Protein AF-A0AA37LBL7-F1 (afdb_monomer_lite)

Organism: NCBI:txid700344

Foldseek 3Di:
DEAEQAEDEAAEFAPEFDFQQADDPPDPDFGDRAPDPDAAEDYEYENYEYEYQDLHNYAYSAHVNHAHEHYEYYNHFYAYPVRDTRQAYADDSHPDYYHHDHPYHFDSTHHNVNHD

Radius of gyration: 14.03 Å; chains: 1; bounding box: 31×31×33 Å

Secondary structure (DSSP, 8-state):
-EEEEEEEEEESS-SEEEES-B--TT-SS---TT------B--EEEEEEEEESSSEEEEEE--SSS-EES-EEES-EEE-TTSPBP-EEEEESEES-BSS---BPPP-S-BSSS--

pLDDT: mean 91.81, std 9.09, range [67.62, 98.44]

InterPro domains:
  IPR000743 Glycoside hydrolase, family 28 [PF00295] (35-86)
  IPR011050 Pectin lyase fold/virulence factor [SSF51126] (2-108)
  IPR012334 Pectin lyase fold [G3DSA:2.160.20.10] (1-108)

Sequence (116 aa):
MSFKNL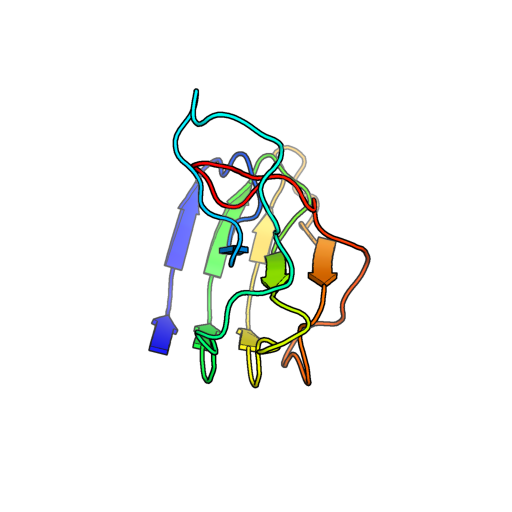TVADMRGAAFSISQCTRFRGAPGVGNCTNSQFQIRDITVDGMVGTTKSARVASLQCSAIAPCTNIGLFNVNLRLPNDTAAASYLCDNAASPRGFECTGTPCVGGSATGEC

Structure (mmCIF, N/CA/C/O backbone):
data_AF-A0AA37LBL7-F1
#
_entry.id   AF-A0AA37LBL7-F1
#
loop_
_atom_site.group_PDB
_atom_site.id
_atom_site.type_symbol
_atom_site.label_atom_id
_atom_site.label_alt_id
_atom_site.label_comp_id
_atom_site.label_asym_id
_atom_site.label_entity_id
_atom_site.label_seq_id
_atom_site.pdbx_PDB_ins_code
_atom_site.Cartn_x
_atom_site.Cartn_y
_atom_site.Cartn_z
_atom_site.occupancy
_atom_site.B_iso_or_equiv
_atom_site.auth_seq_id
_atom_site.auth_comp_id
_atom_site.auth_asym_id
_atom_site.auth_atom_id
_atom_site.pdbx_PDB_model_num
ATOM 1 N N . MET A 1 1 ? 7.424 -11.411 -0.053 1.00 92.88 1 MET A N 1
ATOM 2 C CA . MET A 1 1 ? 7.531 -10.853 1.320 1.00 92.88 1 MET A CA 1
ATOM 3 C C . MET A 1 1 ? 6.221 -11.083 2.066 1.00 92.88 1 MET A C 1
ATOM 5 O O . MET A 1 1 ? 5.181 -11.114 1.423 1.00 92.88 1 MET A O 1
ATOM 9 N N . SER A 1 2 ? 6.244 -11.254 3.390 1.00 96.75 2 SER A N 1
ATOM 10 C CA . SER A 1 2 ? 5.025 -11.470 4.186 1.00 96.75 2 SER A CA 1
ATOM 11 C C . SER A 1 2 ? 5.036 -10.601 5.437 1.00 96.75 2 SER A C 1
ATOM 13 O O . SER A 1 2 ? 6.014 -10.617 6.178 1.00 96.75 2 SER A O 1
ATOM 15 N N . PHE A 1 3 ? 3.928 -9.912 5.689 1.00 97.62 3 PHE A N 1
ATOM 16 C CA . PHE A 1 3 ? 3.665 -9.145 6.903 1.00 97.62 3 PHE A CA 1
ATOM 17 C C . PHE A 1 3 ? 2.433 -9.728 7.588 1.00 97.62 3 PHE A C 1
ATOM 19 O O . PHE A 1 3 ? 1.444 -10.017 6.913 1.00 97.62 3 PHE A O 1
ATOM 26 N N . LYS A 1 4 ? 2.502 -9.944 8.903 1.00 98.12 4 LYS A N 1
ATOM 27 C CA . LYS A 1 4 ? 1.431 -10.593 9.664 1.00 98.12 4 LYS A CA 1
ATOM 28 C C . LYS A 1 4 ? 1.159 -9.861 10.969 1.00 98.12 4 LYS A C 1
ATOM 30 O O . LYS A 1 4 ? 2.112 -9.403 11.594 1.00 98.12 4 LYS A O 1
ATOM 35 N N . ASN A 1 5 ? -0.108 -9.822 11.383 1.00 97.88 5 ASN A N 1
ATOM 36 C CA . ASN A 1 5 ? -0.551 -9.301 12.683 1.00 97.88 5 ASN A CA 1
ATOM 37 C C . ASN A 1 5 ? -0.038 -7.875 12.957 1.00 97.88 5 ASN A C 1
ATOM 39 O O . ASN A 1 5 ? 0.575 -7.607 13.991 1.00 97.88 5 ASN A O 1
ATOM 43 N N . LEU A 1 6 ? -0.238 -6.974 11.992 1.00 97.69 6 LEU A N 1
ATOM 44 C CA . LEU A 1 6 ? 0.173 -5.577 12.116 1.00 97.69 6 LEU A CA 1
ATOM 45 C C . LEU A 1 6 ? -0.900 -4.779 12.859 1.00 97.69 6 LEU A C 1
ATOM 47 O O . LEU A 1 6 ? -2.051 -4.760 12.431 1.00 97.69 6 LEU A O 1
ATOM 51 N N . THR A 1 7 ? -0.503 -4.050 13.899 1.00 98.06 7 THR A N 1
ATOM 52 C CA . THR A 1 7 ? -1.356 -3.046 14.549 1.00 98.06 7 THR A CA 1
ATOM 53 C C . THR A 1 7 ? -0.883 -1.656 14.150 1.00 98.06 7 THR A C 1
ATOM 55 O O . THR A 1 7 ? 0.279 -1.313 14.368 1.00 98.06 7 THR A O 1
ATOM 58 N N . VAL A 1 8 ? -1.771 -0.850 13.572 1.00 97.25 8 VAL A N 1
ATOM 59 C CA . VAL A 1 8 ? -1.473 0.523 13.137 1.00 97.25 8 VAL A CA 1
ATOM 60 C C . VAL A 1 8 ? -2.364 1.534 13.854 1.00 97.25 8 VAL A C 1
ATOM 62 O O . VAL A 1 8 ? -3.477 1.217 14.267 1.00 97.25 8 VAL A O 1
ATOM 65 N N . ALA A 1 9 ? -1.890 2.768 13.999 1.00 97.62 9 ALA A N 1
ATOM 66 C CA . ALA A 1 9 ? -2.662 3.847 14.605 1.00 97.62 9 ALA A CA 1
ATOM 67 C C . ALA A 1 9 ? -2.519 5.135 13.794 1.00 97.62 9 ALA A C 1
ATOM 69 O O . ALA A 1 9 ? -1.412 5.508 13.408 1.00 97.62 9 ALA A O 1
ATOM 70 N N . ASP A 1 10 ? -3.639 5.817 13.559 1.00 95.81 10 ASP A N 1
ATOM 71 C CA . ASP A 1 10 ? -3.703 7.157 12.970 1.00 95.81 10 ASP A CA 1
ATOM 72 C C . ASP A 1 10 ? -2.978 7.319 11.620 1.00 95.81 10 ASP A C 1
ATOM 74 O O . ASP A 1 10 ? -2.414 8.378 11.322 1.00 95.81 10 ASP A O 1
ATOM 78 N N . MET A 1 11 ? -3.019 6.289 10.769 1.00 95.00 11 MET A N 1
ATOM 79 C CA . MET A 1 11 ? -2.401 6.331 9.437 1.00 95.00 11 MET A CA 1
ATOM 80 C C . MET A 1 11 ? -2.952 7.490 8.597 1.00 95.00 11 MET A C 1
ATOM 82 O O . MET A 1 11 ? -4.161 7.672 8.473 1.00 95.00 11 MET A O 1
ATOM 86 N N . ARG A 1 12 ? -2.061 8.305 8.021 1.00 92.56 12 ARG A N 1
ATOM 87 C CA . ARG A 1 12 ? -2.447 9.507 7.260 1.00 92.56 12 ARG A CA 1
ATOM 88 C C . ARG A 1 12 ? -2.761 9.222 5.785 1.00 92.56 12 ARG A C 1
ATOM 90 O O . ARG A 1 12 ? -3.637 9.878 5.231 1.00 92.56 12 ARG A O 1
ATOM 97 N N . GLY A 1 13 ? -2.032 8.300 5.157 1.00 91.69 13 GLY A N 1
ATOM 98 C CA . GLY A 1 13 ? -2.214 7.876 3.760 1.00 91.69 13 GLY A CA 1
ATOM 99 C C . GLY A 1 13 ? -2.819 6.477 3.667 1.00 91.69 13 GLY A C 1
ATOM 100 O O . GLY A 1 13 ? -3.421 6.009 4.633 1.00 91.69 13 GLY A O 1
ATOM 101 N N . ALA A 1 14 ? -2.649 5.801 2.527 1.00 95.06 14 ALA A N 1
ATOM 102 C CA . ALA A 1 14 ? -2.900 4.364 2.470 1.00 95.06 14 ALA A CA 1
ATOM 103 C C . ALA A 1 14 ? -2.055 3.625 3.520 1.00 95.06 14 ALA A C 1
ATOM 105 O O . ALA A 1 14 ? -0.868 3.909 3.684 1.00 95.06 14 ALA A O 1
ATOM 106 N N . ALA A 1 15 ? -2.661 2.676 4.234 1.00 95.75 15 ALA A N 1
ATOM 107 C CA . ALA A 1 15 ? -1.948 1.889 5.240 1.00 95.75 15 ALA A CA 1
ATOM 108 C C . ALA A 1 15 ? -0.919 0.932 4.615 1.00 95.75 15 ALA A C 1
ATOM 110 O O . ALA A 1 15 ? 0.081 0.591 5.244 1.00 95.75 15 ALA A O 1
ATOM 111 N N . PHE A 1 16 ? -1.146 0.530 3.364 1.00 95.75 16 PHE A N 1
ATOM 112 C CA . PHE A 1 16 ? -0.186 -0.197 2.548 1.00 95.75 16 PHE A CA 1
ATOM 113 C C . PHE A 1 16 ? -0.012 0.500 1.197 1.00 95.75 16 PHE A C 1
ATOM 115 O O . PHE A 1 16 ? -0.950 0.564 0.401 1.00 95.75 16 PHE A O 1
ATOM 122 N N . SER A 1 17 ? 1.185 1.014 0.920 1.00 94.75 17 SER A N 1
ATOM 123 C CA . SER A 1 17 ? 1.494 1.645 -0.361 1.00 94.75 17 SER A CA 1
ATOM 124 C C . SER A 1 17 ? 2.636 0.943 -1.086 1.00 94.75 17 SER A C 1
ATOM 126 O O . SER A 1 17 ? 3.613 0.488 -0.487 1.00 94.75 17 SER A O 1
ATOM 128 N N . ILE A 1 18 ? 2.504 0.865 -2.406 1.00 93.88 18 ILE A N 1
ATOM 129 C CA . ILE A 1 18 ? 3.578 0.503 -3.323 1.00 93.88 18 ILE A CA 1
ATOM 130 C C . ILE A 1 18 ? 3.719 1.659 -4.302 1.00 93.88 18 ILE A C 1
ATOM 132 O O . ILE A 1 18 ? 2.741 2.061 -4.923 1.00 93.88 18 ILE A O 1
ATOM 136 N N . SER A 1 19 ? 4.940 2.159 -4.473 1.00 91.44 19 SER A N 1
ATOM 137 C CA . SER A 1 19 ? 5.256 3.091 -5.549 1.00 91.44 19 SER A CA 1
ATOM 138 C C . SER A 1 19 ? 6.522 2.661 -6.264 1.00 91.44 19 SER A C 1
ATOM 140 O O . SER A 1 19 ? 7.556 2.405 -5.645 1.00 91.44 19 SER A O 1
ATOM 142 N N . GLN A 1 20 ? 6.438 2.620 -7.589 1.00 90.44 20 GLN A N 1
ATOM 143 C CA . GLN A 1 20 ? 7.594 2.531 -8.479 1.00 90.44 20 GLN A CA 1
ATOM 144 C C . GLN A 1 20 ? 7.984 3.912 -9.041 1.00 90.44 20 GLN A C 1
ATOM 146 O O . GLN A 1 20 ? 8.760 3.993 -9.990 1.00 90.44 20 GLN A O 1
ATOM 151 N N . CYS A 1 21 ? 7.485 4.991 -8.426 1.00 87.06 21 CYS A N 1
ATOM 152 C CA . CYS A 1 21 ? 7.793 6.386 -8.735 1.00 87.06 21 CYS A CA 1
ATOM 153 C C . CYS A 1 21 ? 8.355 7.153 -7.525 1.00 87.06 21 CYS A C 1
ATOM 155 O O . CYS A 1 21 ? 8.067 8.333 -7.311 1.00 87.06 21 CYS A O 1
ATOM 157 N N . THR A 1 22 ? 9.176 6.494 -6.707 1.00 82.62 22 THR A N 1
ATOM 158 C CA . THR A 1 22 ? 9.813 7.153 -5.562 1.00 82.62 22 THR A CA 1
ATOM 159 C C . THR A 1 22 ? 10.832 8.181 -6.033 1.00 82.62 22 THR A C 1
ATOM 161 O O . THR A 1 22 ? 11.748 7.867 -6.796 1.00 82.62 22 THR A O 1
ATOM 164 N N . ARG A 1 23 ? 10.701 9.422 -5.558 1.00 78.12 23 ARG A N 1
ATOM 165 C CA . ARG A 1 23 ? 11.595 10.510 -5.960 1.00 78.12 23 ARG A CA 1
ATOM 166 C C . ARG A 1 23 ? 11.859 11.495 -4.835 1.00 78.12 23 ARG A C 1
ATOM 168 O O . ARG A 1 23 ? 10.981 11.799 -4.032 1.00 78.12 23 ARG A O 1
ATOM 175 N N . PHE A 1 24 ? 13.080 12.026 -4.806 1.00 73.25 24 PHE A N 1
ATOM 176 C CA . PHE A 1 24 ? 13.465 13.040 -3.833 1.00 73.25 24 PHE A CA 1
ATOM 177 C C . PHE A 1 24 ? 12.852 14.405 -4.172 1.00 73.25 24 PHE A C 1
ATOM 179 O O . PHE A 1 24 ? 12.790 14.812 -5.338 1.00 73.25 24 PHE A O 1
ATOM 186 N N . ARG A 1 25 ? 12.428 15.138 -3.138 1.00 71.06 25 ARG A N 1
ATOM 187 C CA . ARG A 1 25 ? 11.875 16.488 -3.283 1.00 71.06 25 ARG A CA 1
ATOM 188 C C . ARG A 1 25 ? 12.930 17.426 -3.879 1.00 71.06 25 ARG A C 1
ATOM 190 O O . ARG A 1 25 ? 14.005 17.578 -3.314 1.00 71.06 25 ARG A O 1
ATOM 197 N N . GLY A 1 26 ? 12.597 18.089 -4.988 1.00 68.50 26 GLY A N 1
ATOM 198 C CA . GLY A 1 26 ? 13.487 19.046 -5.662 1.00 68.50 26 GLY A CA 1
ATOM 199 C C . GLY A 1 26 ? 14.312 18.467 -6.814 1.00 68.50 26 GLY A C 1
ATOM 200 O O . GLY A 1 26 ? 15.054 19.206 -7.451 1.00 68.50 26 GLY A O 1
ATOM 201 N N . ALA A 1 27 ? 14.166 17.178 -7.132 1.00 71.50 27 ALA A N 1
ATOM 202 C CA . ALA A 1 27 ? 14.720 16.649 -8.372 1.00 71.50 27 ALA A CA 1
ATOM 203 C C . ALA A 1 27 ? 14.064 17.340 -9.603 1.00 71.50 27 ALA A C 1
ATOM 205 O O . ALA A 1 27 ? 12.852 17.579 -9.590 1.00 71.50 27 ALA A O 1
ATOM 206 N N . PRO A 1 28 ? 14.817 17.642 -10.681 1.00 68.38 28 PRO A N 1
ATOM 207 C CA . PRO A 1 28 ? 14.319 18.380 -11.854 1.00 68.38 28 PRO A CA 1
ATOM 208 C C . PRO A 1 28 ? 13.485 17.515 -12.817 1.00 68.38 28 PRO A C 1
ATOM 210 O O . PRO A 1 28 ? 13.874 16.391 -13.129 1.00 68.38 28 PRO A O 1
ATOM 213 N N . GLY A 1 29 ? 12.337 18.024 -13.285 1.00 71.50 29 GLY A N 1
ATOM 214 C CA . GLY A 1 29 ? 11.385 17.324 -14.174 1.00 71.50 29 GLY A CA 1
ATOM 215 C C . GLY A 1 29 ? 10.197 16.694 -13.433 1.00 71.50 29 GLY A C 1
ATOM 216 O O . GLY A 1 29 ? 10.103 16.829 -12.216 1.00 71.50 29 GLY A O 1
ATOM 217 N N . VAL A 1 30 ? 9.297 15.996 -14.140 1.00 67.94 30 VAL A N 1
ATOM 218 C CA . VAL A 1 30 ? 8.108 15.328 -13.547 1.00 67.94 30 VAL A CA 1
ATOM 219 C C . VAL A 1 30 ? 8.413 13.880 -13.117 1.00 67.94 30 VAL A C 1
ATOM 221 O O . VAL A 1 30 ? 7.865 13.397 -12.131 1.00 67.94 30 VAL A O 1
ATOM 224 N N . GLY A 1 31 ? 9.406 13.241 -13.752 1.00 67.62 31 GLY A N 1
ATOM 225 C CA . GLY A 1 31 ? 9.740 11.824 -13.561 1.00 67.62 31 GLY A CA 1
ATOM 226 C C . GLY A 1 31 ? 8.798 10.916 -14.358 1.00 67.62 31 GLY A C 1
ATOM 227 O O . GLY A 1 31 ? 7.626 11.235 -14.530 1.00 67.62 31 GLY A O 1
ATOM 228 N N . ASN A 1 32 ? 9.308 9.801 -14.886 1.00 76.56 32 ASN A N 1
ATOM 229 C CA . ASN A 1 32 ? 8.470 8.806 -15.554 1.00 76.56 32 ASN A CA 1
ATOM 230 C C . ASN A 1 32 ? 8.070 7.732 -14.533 1.00 76.56 32 ASN A C 1
ATOM 232 O O . ASN A 1 32 ? 8.885 6.896 -14.166 1.00 76.56 32 ASN A O 1
ATOM 236 N N . CYS A 1 33 ? 6.822 7.764 -14.068 1.00 80.19 33 CYS A N 1
ATOM 237 C CA . CYS A 1 33 ? 6.315 6.828 -13.061 1.00 80.19 33 CYS A CA 1
ATOM 238 C C . CYS A 1 33 ? 5.961 5.435 -13.612 1.00 80.19 33 CYS A C 1
ATOM 240 O O . CYS A 1 33 ? 5.535 4.570 -12.851 1.00 80.19 33 CYS A O 1
ATOM 242 N N . THR A 1 34 ? 6.115 5.210 -14.921 1.00 83.44 34 THR A N 1
ATOM 243 C CA . THR A 1 34 ? 5.577 4.027 -15.620 1.00 83.44 34 THR A CA 1
ATOM 244 C C . THR A 1 34 ? 6.641 3.135 -16.258 1.00 83.44 34 THR A C 1
ATOM 246 O O . THR A 1 34 ? 6.296 2.113 -16.843 1.00 83.44 34 THR A O 1
ATOM 249 N N . ASN A 1 35 ? 7.925 3.500 -16.161 1.00 88.50 35 ASN A N 1
ATOM 250 C CA . ASN A 1 35 ? 9.014 2.829 -16.877 1.00 88.50 35 ASN A CA 1
ATOM 251 C C . ASN A 1 35 ? 9.953 1.999 -15.989 1.00 88.50 35 ASN A C 1
ATOM 253 O O . ASN A 1 35 ? 10.967 1.502 -16.483 1.00 88.50 35 ASN A O 1
ATOM 257 N N . SER A 1 36 ? 9.659 1.856 -14.695 1.00 89.50 36 SER A N 1
ATOM 258 C CA . SER A 1 36 ? 10.487 1.033 -13.812 1.00 89.50 36 SER A CA 1
ATOM 259 C C . SER A 1 36 ? 10.494 -0.419 -14.294 1.00 89.50 36 SER A C 1
ATOM 261 O O . SER A 1 36 ? 9.440 -0.995 -14.562 1.00 89.50 36 SER A O 1
ATOM 263 N N . GLN A 1 37 ? 11.681 -1.014 -14.391 1.00 94.38 37 GLN A N 1
ATOM 264 C CA . GLN A 1 37 ? 11.870 -2.429 -14.737 1.00 94.38 37 GLN A CA 1
ATOM 265 C C . GLN A 1 37 ? 11.933 -3.331 -13.494 1.00 94.38 37 GLN A C 1
ATOM 267 O O . GLN A 1 37 ? 12.012 -4.552 -13.608 1.00 94.38 37 GLN A O 1
ATOM 272 N N . PHE A 1 38 ? 11.912 -2.745 -12.293 1.00 93.38 38 PHE A N 1
ATOM 273 C CA . PHE A 1 38 ? 11.987 -3.491 -11.042 1.00 93.38 38 PHE A CA 1
ATOM 274 C C . PHE A 1 38 ? 10.623 -4.090 -10.697 1.00 93.38 38 PHE A C 1
ATOM 276 O O . PHE A 1 38 ? 9.765 -3.385 -10.178 1.00 93.38 38 PHE A O 1
ATOM 283 N N . GLN A 1 39 ? 10.404 -5.376 -10.966 1.00 95.12 39 GLN A N 1
ATOM 284 C CA . GLN A 1 39 ? 9.120 -6.016 -10.679 1.00 95.12 39 GLN A CA 1
ATOM 285 C C . GLN A 1 39 ? 8.909 -6.239 -9.175 1.00 95.12 39 GLN A C 1
ATOM 287 O O . GLN A 1 39 ? 9.718 -6.884 -8.507 1.00 95.12 39 GLN A O 1
ATOM 292 N N . ILE A 1 40 ? 7.765 -5.783 -8.664 1.00 96.31 40 ILE A N 1
ATOM 293 C CA . ILE A 1 40 ? 7.329 -6.050 -7.291 1.00 96.31 40 ILE A CA 1
ATOM 294 C C . ILE A 1 40 ? 6.327 -7.203 -7.310 1.00 96.31 40 ILE A C 1
ATOM 296 O O . ILE A 1 40 ? 5.301 -7.133 -7.983 1.00 96.31 40 ILE A O 1
ATOM 300 N N . ARG A 1 41 ? 6.613 -8.283 -6.580 1.00 97.31 41 ARG A N 1
ATOM 301 C CA . ARG A 1 41 ? 5.751 -9.468 -6.577 1.00 97.31 41 ARG A CA 1
ATOM 302 C C . ARG A 1 41 ? 5.736 -10.232 -5.266 1.00 97.31 41 ARG A C 1
ATOM 304 O O . ARG A 1 41 ? 6.618 -10.058 -4.424 1.00 97.31 41 ARG A O 1
ATOM 311 N N . ASP A 1 42 ? 4.733 -11.094 -5.128 1.00 97.50 42 ASP A N 1
ATOM 312 C CA . ASP A 1 42 ? 4.614 -12.076 -4.045 1.00 97.50 42 ASP A CA 1
ATOM 313 C C . ASP A 1 42 ? 4.652 -11.421 -2.653 1.00 97.50 42 ASP A C 1
ATOM 315 O O . ASP A 1 42 ? 5.365 -11.864 -1.744 1.00 97.50 42 ASP A O 1
ATOM 319 N N . ILE A 1 43 ? 3.915 -10.319 -2.485 1.00 98.12 43 ILE A N 1
ATOM 320 C CA . ILE A 1 43 ? 3.754 -9.632 -1.198 1.00 98.12 43 ILE A CA 1
ATOM 321 C C . ILE A 1 43 ? 2.418 -10.033 -0.591 1.00 98.12 43 ILE A C 1
ATOM 323 O O . ILE A 1 43 ? 1.397 -10.021 -1.269 1.00 98.12 43 ILE A O 1
ATOM 327 N N . THR A 1 44 ? 2.412 -10.397 0.688 1.00 98.44 44 THR A N 1
ATOM 328 C CA . THR A 1 44 ? 1.178 -10.665 1.432 1.00 98.44 44 THR A CA 1
ATOM 329 C C . THR A 1 44 ? 1.161 -9.887 2.740 1.00 98.44 44 THR A C 1
ATOM 331 O O . THR A 1 44 ? 2.131 -9.930 3.496 1.00 98.44 44 THR A O 1
ATOM 334 N N . VAL A 1 45 ? 0.056 -9.199 3.001 1.00 98.31 45 VAL A N 1
ATOM 335 C CA . VAL A 1 45 ? -0.284 -8.571 4.277 1.00 98.31 45 VAL A CA 1
ATOM 336 C C . VAL A 1 45 ? -1.494 -9.311 4.831 1.00 98.31 45 VAL A C 1
ATOM 338 O O . VAL A 1 45 ? -2.518 -9.396 4.160 1.00 98.31 45 VAL A O 1
ATOM 341 N N . ASP A 1 46 ? -1.373 -9.861 6.033 1.00 98.44 46 ASP A N 1
ATOM 342 C CA . ASP A 1 46 ? -2.435 -10.644 6.664 1.00 98.44 46 ASP A CA 1
ATOM 343 C C . ASP A 1 46 ? -2.642 -10.212 8.122 1.00 98.44 46 ASP A C 1
ATOM 345 O O . ASP A 1 46 ? -1.698 -10.194 8.914 1.00 98.44 46 ASP A O 1
ATOM 349 N N . GLY A 1 47 ? -3.868 -9.830 8.479 1.00 98.06 47 GLY A N 1
ATOM 350 C CA . GLY A 1 47 ? -4.208 -9.412 9.840 1.00 98.06 47 GLY A CA 1
ATOM 351 C C . GLY A 1 47 ? -3.705 -8.008 10.186 1.00 98.06 47 GLY A C 1
ATOM 352 O O . GLY A 1 47 ? -3.141 -7.804 11.259 1.00 98.06 47 GLY A O 1
ATOM 353 N N . MET A 1 48 ? -3.852 -7.044 9.271 1.00 98.12 48 MET A N 1
ATOM 354 C CA . MET A 1 48 ? -3.586 -5.629 9.562 1.00 98.12 48 MET A CA 1
ATOM 355 C C . MET A 1 48 ? -4.821 -4.988 10.200 1.00 98.12 48 MET A C 1
ATOM 357 O O . MET A 1 48 ? -5.873 -4.906 9.567 1.00 98.12 48 MET A O 1
ATOM 361 N N . VAL A 1 49 ? -4.692 -4.499 11.430 1.00 98.44 49 VAL A N 1
ATOM 362 C CA . VAL A 1 49 ? -5.800 -3.919 12.198 1.00 98.44 49 VAL A CA 1
ATOM 363 C C . VAL A 1 49 ? -5.432 -2.569 12.811 1.00 98.44 49 VAL A C 1
ATOM 365 O O . VAL A 1 49 ? -4.262 -2.302 13.082 1.00 98.44 49 VAL A O 1
ATOM 368 N N . GLY A 1 50 ? -6.427 -1.715 13.058 1.00 98.00 50 GLY A N 1
ATOM 369 C CA . GLY A 1 50 ? -6.237 -0.475 13.815 1.00 98.00 50 GLY A CA 1
ATOM 370 C C . GLY A 1 50 ? -6.960 0.733 13.231 1.00 98.00 50 GLY A C 1
ATOM 371 O O . GLY A 1 50 ? -8.040 0.594 12.656 1.00 98.00 50 GLY A O 1
ATOM 372 N N . THR A 1 51 ? -6.387 1.928 13.399 1.00 98.31 51 THR A N 1
ATOM 373 C CA . THR A 1 51 ? -7.037 3.193 13.012 1.00 98.31 51 THR A CA 1
ATOM 374 C C . THR A 1 51 ? -6.326 3.912 11.866 1.00 98.31 51 THR A C 1
ATOM 376 O O . THR A 1 51 ? -5.107 3.842 11.697 1.00 98.31 51 THR A O 1
ATOM 379 N N . THR A 1 52 ? -7.106 4.628 11.057 1.00 97.69 52 THR A N 1
ATOM 380 C CA . THR A 1 52 ? -6.637 5.420 9.914 1.00 97.69 52 THR A CA 1
ATOM 381 C C . THR A 1 52 ? -7.441 6.709 9.788 1.00 97.69 52 THR A C 1
ATOM 383 O O . THR A 1 52 ? -8.598 6.782 10.185 1.00 97.69 52 THR A O 1
ATOM 386 N N . LYS A 1 53 ? -6.839 7.746 9.213 1.00 97.00 53 LYS A N 1
ATOM 387 C CA . LYS A 1 53 ? -7.495 9.011 8.845 1.00 97.00 53 LYS A CA 1
ATOM 388 C C . LYS A 1 53 ? -7.843 9.063 7.356 1.00 97.00 53 LYS A C 1
ATOM 390 O O . LYS A 1 53 ? -8.431 10.036 6.897 1.00 97.00 53 LYS A O 1
ATOM 395 N N . SER A 1 54 ? -7.479 8.022 6.610 1.00 95.38 54 SER A N 1
ATOM 396 C CA . SER A 1 54 ? -7.723 7.871 5.181 1.00 95.38 54 SER A CA 1
ATOM 397 C C . SER A 1 54 ? -8.641 6.681 4.923 1.00 95.38 54 SER A C 1
ATOM 399 O O . SER A 1 54 ? -8.477 5.620 5.519 1.00 95.38 54 SER A O 1
ATOM 401 N N . ALA A 1 55 ? -9.567 6.822 3.973 1.00 96.25 55 ALA A N 1
ATOM 402 C CA . ALA A 1 55 ? -10.386 5.701 3.507 1.00 96.25 55 ALA A CA 1
ATOM 403 C C . ALA A 1 55 ? -9.581 4.655 2.708 1.00 96.25 55 ALA A C 1
ATOM 405 O O . ALA A 1 55 ? -10.102 3.579 2.411 1.00 96.25 55 ALA A O 1
ATOM 406 N N . ARG A 1 56 ? -8.331 4.972 2.339 1.00 96.50 56 ARG A N 1
ATOM 407 C CA . ARG A 1 56 ? -7.438 4.113 1.556 1.00 96.50 56 ARG A CA 1
ATOM 408 C C . ARG A 1 56 ? -6.811 3.056 2.453 1.00 96.50 56 ARG A C 1
ATOM 410 O O . ARG A 1 56 ? -6.020 3.365 3.340 1.00 96.50 56 ARG A O 1
ATOM 417 N N . VAL A 1 57 ? -7.142 1.803 2.187 1.00 97.62 57 VAL A N 1
ATOM 418 C CA . VAL A 1 57 ? -6.448 0.645 2.744 1.00 97.62 57 VAL A CA 1
ATOM 419 C C . VAL A 1 57 ? -5.147 0.429 1.983 1.00 97.62 57 VAL A C 1
ATOM 421 O O . VAL A 1 57 ? -4.082 0.346 2.595 1.00 97.62 57 VAL A O 1
ATOM 424 N N . ALA A 1 58 ? -5.231 0.407 0.651 1.00 96.94 58 ALA A N 1
ATOM 425 C CA . ALA A 1 58 ? -4.087 0.194 -0.221 1.00 96.94 58 ALA A CA 1
ATOM 426 C C . ALA A 1 58 ? -3.998 1.235 -1.336 1.00 96.94 58 ALA A C 1
ATOM 428 O O . ALA A 1 58 ? -5.016 1.743 -1.813 1.00 96.94 58 ALA A O 1
ATOM 429 N N . SER A 1 59 ? -2.773 1.500 -1.778 1.00 96.25 59 SER A N 1
ATOM 430 C CA . SER A 1 59 ? -2.498 2.292 -2.971 1.00 96.25 59 SER A CA 1
ATOM 431 C C . SER A 1 59 ? -1.261 1.766 -3.685 1.00 96.25 59 SER A C 1
ATOM 433 O O . SER A 1 59 ? -0.146 1.807 -3.164 1.00 96.25 59 SER A O 1
ATOM 435 N N . LEU A 1 60 ? -1.482 1.178 -4.855 1.00 95.44 60 LEU A N 1
ATOM 436 C CA . LEU A 1 60 ? -0.502 0.402 -5.597 1.00 95.44 60 LEU A CA 1
ATOM 437 C C . LEU A 1 60 ? -0.220 1.103 -6.923 1.00 95.44 60 LEU A C 1
ATOM 439 O O . LEU A 1 60 ? -0.892 0.851 -7.920 1.00 95.44 60 LEU A O 1
ATOM 443 N N . GLN A 1 61 ? 0.761 1.999 -6.922 1.00 94.25 61 GLN A N 1
ATOM 444 C CA . GLN A 1 61 ? 1.259 2.659 -8.121 1.00 94.25 61 GLN A CA 1
ATOM 445 C C . GLN A 1 61 ? 2.399 1.823 -8.704 1.00 94.25 61 GLN A C 1
ATOM 447 O O . GLN A 1 61 ? 3.556 1.930 -8.281 1.00 94.25 61 GLN A O 1
ATOM 452 N N . CYS A 1 62 ? 2.061 0.978 -9.674 1.00 94.00 62 CYS A N 1
ATOM 453 C CA . CYS A 1 62 ? 3.014 0.095 -10.326 1.00 94.00 62 CYS A CA 1
ATOM 454 C C . CYS A 1 62 ? 3.340 0.550 -11.755 1.00 94.00 62 CYS A C 1
ATOM 456 O O . CYS A 1 62 ? 2.622 1.325 -12.386 1.00 94.00 62 CYS A O 1
ATOM 458 N N . SER A 1 63 ? 4.465 0.064 -12.263 1.00 93.81 63 SER A N 1
ATOM 459 C CA . SER A 1 63 ? 4.993 0.340 -13.592 1.00 93.81 63 SER A CA 1
ATOM 460 C C . SER A 1 63 ? 4.233 -0.445 -14.656 1.00 93.81 63 SER A C 1
ATOM 462 O O . SER A 1 63 ? 3.983 -1.635 -14.482 1.00 93.81 63 SER A O 1
ATOM 464 N N . ALA A 1 64 ? 3.950 0.184 -15.796 1.00 92.69 64 ALA A N 1
ATOM 465 C CA . ALA A 1 64 ? 3.381 -0.506 -16.952 1.00 92.69 64 ALA A CA 1
ATOM 466 C C . ALA A 1 64 ? 4.388 -1.481 -17.593 1.00 92.69 64 ALA A C 1
ATOM 468 O O . ALA A 1 64 ? 3.992 -2.489 -18.173 1.00 92.69 64 ALA A O 1
ATOM 469 N N . ILE A 1 65 ? 5.696 -1.210 -17.464 1.00 94.94 65 ILE A N 1
ATOM 470 C CA . ILE A 1 65 ? 6.767 -2.076 -17.989 1.00 94.94 65 ILE A CA 1
ATOM 471 C C . ILE A 1 65 ? 6.980 -3.317 -17.116 1.00 94.94 65 ILE A C 1
ATOM 473 O O . ILE A 1 65 ?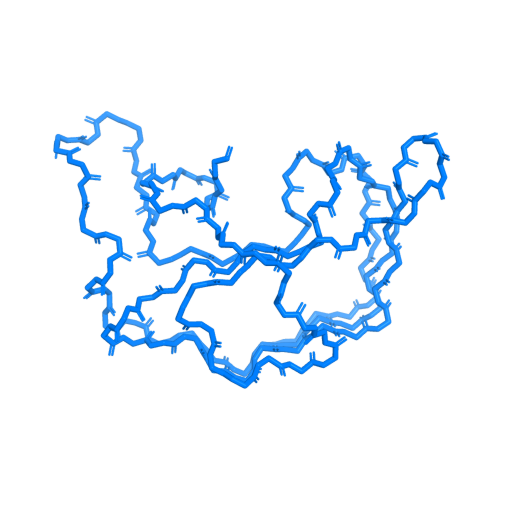 7.248 -4.399 -17.634 1.00 94.94 65 ILE A O 1
ATOM 477 N N . ALA A 1 66 ? 6.856 -3.171 -15.797 1.00 95.69 66 ALA A N 1
ATOM 478 C CA . ALA A 1 66 ? 6.979 -4.271 -14.844 1.00 95.69 66 ALA A CA 1
ATOM 479 C C . ALA A 1 66 ? 5.850 -4.196 -13.800 1.00 95.69 66 ALA A C 1
ATOM 481 O O . ALA A 1 66 ? 6.096 -3.726 -12.682 1.00 95.69 66 ALA A O 1
ATOM 482 N N . PRO A 1 67 ? 4.630 -4.652 -14.163 1.00 95.81 67 PRO A N 1
ATOM 483 C CA . PRO A 1 67 ? 3.461 -4.635 -13.288 1.00 95.81 67 PRO A CA 1
ATOM 484 C C . PRO A 1 67 ? 3.716 -5.341 -11.958 1.00 95.81 67 PRO A C 1
ATOM 486 O O . PRO A 1 67 ? 4.449 -6.337 -11.899 1.00 95.81 67 PRO A O 1
ATOM 489 N N . CYS A 1 68 ? 3.060 -4.873 -10.896 1.00 97.00 68 CYS A N 1
ATOM 490 C CA . CYS A 1 68 ? 3.055 -5.613 -9.643 1.00 97.00 68 CYS A CA 1
ATOM 491 C C . CYS A 1 68 ? 2.236 -6.890 -9.806 1.00 97.00 68 CYS A C 1
ATOM 493 O O . CYS A 1 68 ? 1.167 -6.853 -10.410 1.00 97.00 68 CYS A O 1
ATOM 495 N N . THR A 1 69 ? 2.688 -8.011 -9.251 1.00 97.38 69 THR A N 1
ATOM 496 C CA . THR A 1 69 ? 1.960 -9.287 -9.361 1.00 97.38 69 THR A CA 1
ATOM 497 C C . THR A 1 69 ? 1.788 -9.962 -8.010 1.00 97.38 69 THR A C 1
ATOM 499 O O . THR A 1 69 ? 2.639 -9.862 -7.127 1.00 97.38 69 THR A O 1
ATOM 502 N N . ASN A 1 70 ? 0.681 -10.685 -7.842 1.00 97.00 70 ASN A N 1
ATOM 503 C CA . ASN A 1 70 ? 0.457 -11.546 -6.680 1.00 97.00 70 ASN A CA 1
ATOM 504 C C . ASN A 1 70 ? 0.488 -10.810 -5.317 1.00 97.00 70 ASN A C 1
ATOM 506 O O . ASN A 1 70 ? 0.977 -11.337 -4.311 1.00 97.00 70 ASN A O 1
ATOM 510 N N . ILE A 1 71 ? -0.038 -9.581 -5.283 1.00 98.31 71 ILE A N 1
ATOM 511 C CA . ILE A 1 71 ? -0.154 -8.768 -4.065 1.00 98.31 71 ILE A CA 1
ATOM 512 C C . ILE A 1 71 ? -1.427 -9.172 -3.316 1.00 98.31 71 ILE A C 1
ATOM 514 O O . ILE A 1 71 ? -2.524 -9.062 -3.856 1.00 98.31 71 ILE A O 1
ATOM 518 N N . GLY A 1 72 ? -1.283 -9.665 -2.087 1.00 98.25 72 GLY A N 1
ATOM 519 C CA . GLY A 1 72 ? -2.388 -10.154 -1.266 1.00 98.25 72 GLY A CA 1
ATOM 520 C C . GLY A 1 72 ? -2.605 -9.324 -0.008 1.00 98.25 72 GLY A C 1
ATOM 521 O O . GLY A 1 72 ? -1.656 -9.102 0.742 1.00 98.25 72 GLY A O 1
ATOM 522 N N . LEU A 1 73 ? -3.841 -8.898 0.237 1.00 98.31 73 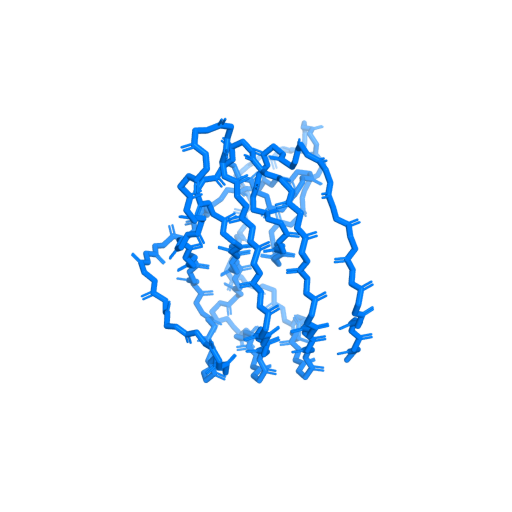LEU A N 1
ATOM 523 C CA . LEU A 1 73 ? -4.266 -8.290 1.497 1.00 98.31 73 LEU A CA 1
ATOM 524 C C . LEU A 1 73 ? -5.404 -9.135 2.071 1.00 98.31 73 LEU A C 1
ATOM 526 O O . LEU A 1 73 ? -6.427 -9.321 1.420 1.00 98.31 73 LEU A O 1
ATOM 530 N N . PHE A 1 74 ? -5.222 -9.649 3.283 1.00 98.25 74 PHE A N 1
ATOM 531 C CA . PHE A 1 74 ? -6.181 -10.525 3.950 1.00 98.25 74 PHE A CA 1
ATOM 532 C C . PHE A 1 74 ? -6.436 -10.052 5.376 1.00 98.25 74 PHE A C 1
ATOM 534 O O . PHE A 1 74 ? -5.546 -9.505 6.030 1.00 98.25 74 PHE A O 1
ATOM 541 N N . ASN A 1 75 ? -7.661 -10.270 5.857 1.00 97.88 75 ASN A N 1
ATOM 542 C CA . ASN A 1 75 ? -8.055 -9.970 7.235 1.00 97.88 75 ASN A CA 1
ATOM 543 C C . ASN A 1 75 ? -7.700 -8.530 7.664 1.00 97.88 75 ASN A C 1
ATOM 545 O O . ASN A 1 75 ? -7.245 -8.299 8.784 1.00 97.88 75 ASN A O 1
ATOM 549 N N . VAL A 1 76 ? -7.866 -7.562 6.754 1.00 98.12 76 VAL A N 1
ATOM 550 C CA . VAL A 1 76 ? -7.577 -6.149 7.022 1.00 98.12 76 VAL A CA 1
ATOM 551 C C . VAL A 1 76 ? -8.802 -5.480 7.638 1.00 98.12 76 VAL A C 1
ATOM 553 O O . VAL A 1 76 ? -9.891 -5.527 7.070 1.00 98.12 76 VAL A O 1
ATOM 556 N N . ASN A 1 77 ? -8.630 -4.841 8.795 1.00 97.94 77 ASN A N 1
ATOM 557 C CA . ASN A 1 77 ? -9.691 -4.122 9.498 1.00 97.94 77 ASN A CA 1
ATOM 558 C C . ASN A 1 77 ? -9.168 -2.778 10.015 1.00 97.94 77 ASN A C 1
ATOM 560 O O . ASN A 1 77 ? -8.643 -2.676 11.125 1.00 97.94 77 ASN A O 1
ATOM 564 N N . LEU A 1 78 ? -9.315 -1.746 9.188 1.00 98.25 78 LEU A N 1
ATOM 565 C CA . LEU A 1 78 ? -8.922 -0.378 9.510 1.00 98.25 78 LEU A CA 1
ATOM 566 C C . LEU A 1 78 ? -10.160 0.492 9.701 1.00 98.25 78 LEU A C 1
ATOM 568 O O . LEU A 1 78 ? -11.072 0.468 8.872 1.00 98.25 78 LEU A O 1
ATOM 572 N N . ARG A 1 79 ? -10.174 1.277 10.778 1.00 98.31 79 ARG A N 1
ATOM 573 C CA . ARG A 1 79 ? -11.309 2.124 11.161 1.00 98.31 79 ARG A CA 1
ATOM 574 C C . ARG A 1 79 ? -10.950 3.602 11.100 1.00 98.31 79 ARG A C 1
ATOM 576 O O . ARG A 1 79 ? -9.886 4.015 11.563 1.00 98.31 79 ARG A O 1
ATOM 583 N N . LEU A 1 80 ? -11.850 4.391 10.525 1.00 98.06 80 LEU A N 1
ATOM 584 C CA . LEU A 1 80 ? -11.822 5.849 10.580 1.00 98.06 80 LEU A CA 1
ATOM 585 C C . LEU A 1 80 ? -12.220 6.347 11.984 1.00 98.06 80 LEU A C 1
ATOM 587 O O . LEU A 1 80 ? -12.792 5.579 12.759 1.00 98.06 80 LEU A O 1
ATOM 591 N N . PRO A 1 81 ? -11.983 7.630 12.332 1.00 96.12 81 PRO A N 1
ATOM 592 C CA . PRO A 1 81 ? -12.341 8.164 13.652 1.00 96.12 81 PRO A CA 1
ATOM 593 C C . PRO A 1 81 ? -13.835 8.066 13.997 1.00 96.12 81 PRO A C 1
ATOM 595 O O . PRO A 1 81 ? -14.204 8.117 15.163 1.00 96.12 81 PRO A O 1
ATOM 598 N N . ASN A 1 82 ? -14.694 7.927 12.986 1.00 95.81 82 ASN A N 1
ATOM 599 C CA . ASN A 1 82 ? -16.137 7.730 13.116 1.00 95.81 82 ASN A CA 1
ATOM 600 C C . ASN A 1 82 ? -16.554 6.242 13.062 1.00 95.81 82 ASN A C 1
ATOM 602 O O . ASN A 1 82 ? -17.699 5.949 12.730 1.00 95.81 82 ASN A O 1
ATOM 606 N N . ASP A 1 83 ? -15.616 5.317 13.289 1.00 96.12 83 ASP A N 1
ATOM 607 C CA . ASP A 1 83 ? -15.785 3.853 13.261 1.00 96.12 83 ASP A CA 1
ATOM 608 C C . ASP A 1 83 ? -16.179 3.240 11.896 1.00 96.12 83 ASP A C 1
ATOM 610 O O . ASP A 1 83 ? -16.385 2.029 11.745 1.00 96.12 83 ASP A O 1
ATOM 614 N N . THR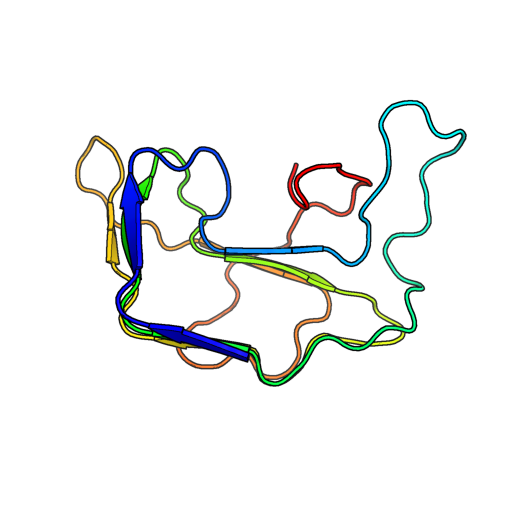 A 1 84 ? -16.208 4.056 10.839 1.00 98.00 84 THR A N 1
ATOM 615 C CA . THR A 1 84 ? -16.415 3.563 9.472 1.00 98.00 84 THR A CA 1
ATOM 616 C C . THR A 1 84 ? -15.206 2.740 9.030 1.00 98.00 84 THR A C 1
ATOM 618 O O . THR A 1 84 ? -14.062 3.107 9.299 1.00 98.00 84 THR A O 1
ATOM 621 N N . ALA A 1 85 ? -15.437 1.620 8.344 1.00 97.69 85 ALA A N 1
ATOM 622 C CA . ALA A 1 85 ? -14.354 0.821 7.784 1.00 97.69 85 ALA A CA 1
ATOM 623 C C . ALA A 1 85 ? -13.706 1.540 6.589 1.00 97.69 85 ALA A C 1
ATOM 625 O O . ALA A 1 85 ? -14.400 2.029 5.696 1.00 97.69 85 ALA A O 1
ATOM 626 N N . ALA A 1 86 ? -12.375 1.575 6.547 1.00 97.50 86 ALA A N 1
ATOM 627 C CA . ALA A 1 86 ? -11.655 1.950 5.337 1.00 97.50 86 ALA A CA 1
ATOM 628 C C . ALA A 1 86 ? -11.787 0.823 4.302 1.00 97.50 86 ALA A C 1
ATOM 630 O O . ALA A 1 86 ? -11.636 -0.353 4.631 1.00 97.50 86 ALA A O 1
ATOM 631 N N . ALA A 1 87 ? -12.085 1.184 3.055 1.00 96.00 87 ALA A N 1
ATOM 632 C CA . ALA A 1 87 ? -12.436 0.216 2.014 1.00 96.00 87 ALA A CA 1
ATOM 633 C C . ALA A 1 87 ? -11.925 0.599 0.616 1.00 96.00 87 ALA A C 1
ATOM 635 O O . ALA A 1 87 ? -12.315 -0.021 -0.368 1.00 96.00 87 ALA A O 1
ATOM 636 N N . SER A 1 88 ? -11.078 1.626 0.503 1.00 97.50 88 SER A N 1
ATOM 637 C CA . SER A 1 88 ? -10.536 2.052 -0.787 1.00 97.50 88 SER A CA 1
ATOM 638 C C . SER A 1 88 ? -9.219 1.336 -1.092 1.00 97.50 88 SER A C 1
ATOM 640 O O . SER A 1 88 ? -8.286 1.354 -0.288 1.00 97.50 88 SER A O 1
ATOM 642 N N . TYR A 1 89 ? -9.147 0.729 -2.272 1.00 97.75 89 TYR A N 1
ATOM 643 C CA . TYR A 1 89 ? -7.971 0.037 -2.787 1.00 97.75 89 TYR A CA 1
ATOM 644 C C . TYR A 1 89 ? -7.633 0.624 -4.150 1.00 97.75 89 TYR A C 1
ATOM 646 O O . TYR A 1 89 ? -8.320 0.371 -5.139 1.00 97.75 89 TYR A O 1
ATOM 654 N N . LEU A 1 90 ? -6.605 1.461 -4.200 1.00 97.25 90 LEU A N 1
ATOM 655 C CA . LEU A 1 90 ? -6.204 2.131 -5.428 1.00 97.25 90 LEU A CA 1
ATOM 656 C C . LEU A 1 90 ? -5.153 1.289 -6.147 1.00 97.25 90 LEU A C 1
ATOM 658 O O . LEU A 1 90 ? -4.166 0.889 -5.534 1.00 97.25 90 LEU A O 1
ATOM 662 N N . CYS A 1 91 ? -5.348 1.021 -7.434 1.00 96.38 91 CYS A N 1
ATOM 663 C CA . CYS A 1 91 ? -4.443 0.187 -8.220 1.00 96.38 91 CYS A CA 1
ATOM 664 C C . CYS A 1 91 ? -4.147 0.7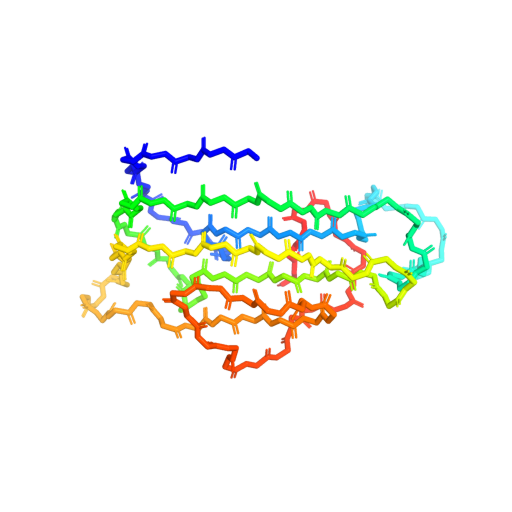94 -9.589 1.00 96.38 91 CYS A C 1
ATOM 666 O O . CYS A 1 91 ? -5.058 1.221 -10.294 1.00 96.38 91 CYS A O 1
ATOM 668 N N . ASP A 1 92 ? -2.878 0.767 -9.980 1.00 94.94 92 ASP A N 1
ATOM 669 C CA . ASP A 1 92 ? -2.421 0.990 -11.347 1.00 94.94 92 ASP A CA 1
ATOM 670 C C . ASP A 1 92 ? -1.345 -0.049 -11.669 1.00 94.94 92 ASP A C 1
ATOM 672 O O . ASP A 1 92 ? -0.404 -0.225 -10.896 1.00 94.94 92 ASP A O 1
ATOM 676 N N . ASN A 1 93 ? -1.508 -0.779 -12.773 1.00 95.56 93 ASN A N 1
ATOM 677 C CA . ASN A 1 93 ? -0.638 -1.895 -13.175 1.00 95.56 93 ASN A CA 1
ATOM 678 C C . ASN A 1 93 ? -0.403 -2.951 -12.068 1.00 95.56 93 ASN A C 1
ATOM 680 O O . ASN A 1 93 ? 0.683 -3.523 -11.955 1.00 95.56 93 ASN A O 1
ATOM 684 N N . ALA A 1 94 ? -1.415 -3.223 -11.239 1.00 95.81 94 ALA A N 1
ATOM 685 C CA . ALA A 1 94 ? -1.410 -4.325 -10.279 1.00 95.81 94 ALA A CA 1
ATOM 686 C C . ALA A 1 94 ? -2.172 -5.522 -10.866 1.00 95.81 94 ALA A C 1
ATOM 688 O O . ALA A 1 94 ? -3.397 -5.516 -10.961 1.00 95.81 94 ALA A O 1
ATOM 689 N N . ALA A 1 95 ? -1.442 -6.551 -11.280 1.00 95.25 95 ALA A N 1
ATOM 690 C CA . ALA A 1 95 ? -1.996 -7.744 -11.896 1.00 95.25 95 ALA A CA 1
ATOM 691 C C . ALA A 1 95 ? -2.302 -8.824 -10.847 1.00 95.25 95 ALA A C 1
ATOM 693 O O . ALA A 1 95 ? -1.432 -9.240 -10.076 1.00 95.25 95 ALA A O 1
ATOM 694 N N . SER A 1 96 ? -3.536 -9.331 -10.882 1.00 92.81 96 SER A N 1
ATOM 695 C CA . SER A 1 96 ? -4.033 -10.391 -9.988 1.00 92.81 96 SER A CA 1
ATOM 696 C C . SER A 1 96 ? -3.861 -10.069 -8.489 1.00 92.81 96 SER A C 1
ATOM 698 O O . SER A 1 96 ? -3.160 -10.805 -7.782 1.00 92.81 96 SER A O 1
ATOM 700 N N . PRO A 1 97 ? -4.451 -8.964 -7.983 1.00 95.81 97 PRO A N 1
ATOM 701 C CA . PRO A 1 97 ? -4.556 -8.747 -6.544 1.00 95.81 97 PRO A CA 1
ATOM 702 C C . PRO A 1 97 ? -5.350 -9.884 -5.885 1.00 95.81 97 PRO A C 1
ATOM 704 O O . PRO A 1 97 ? -6.196 -10.518 -6.513 1.00 95.81 97 PRO A O 1
ATOM 707 N N . ARG A 1 98 ? -5.061 -10.176 -4.615 1.00 98.00 98 ARG A N 1
ATOM 708 C CA . ARG A 1 98 ? -5.731 -11.243 -3.858 1.00 98.00 98 ARG A CA 1
ATOM 709 C C . ARG A 1 98 ? -6.322 -10.708 -2.562 1.00 98.00 98 ARG A C 1
ATOM 711 O O . ARG A 1 98 ? -5.640 -10.009 -1.818 1.00 98.00 98 ARG A O 1
ATOM 718 N N . GLY A 1 99 ? -7.557 -11.108 -2.267 1.00 97.19 99 GLY A N 1
ATOM 719 C CA . GLY A 1 99 ? -8.253 -10.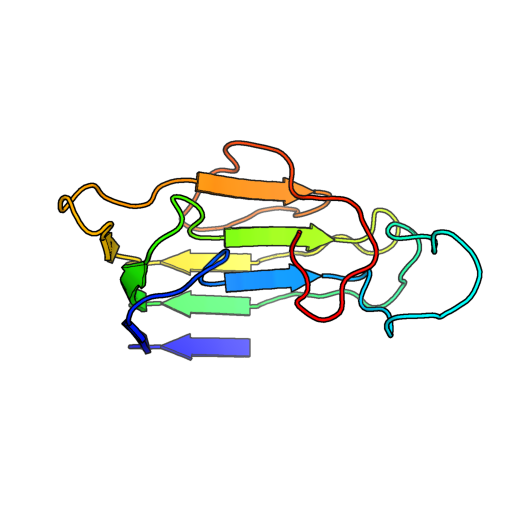743 -1.027 1.00 97.19 99 GLY A CA 1
ATOM 720 C C . GLY A 1 99 ? -8.876 -9.342 -1.025 1.00 97.19 99 GLY A C 1
ATOM 721 O O . GLY A 1 99 ? -9.481 -8.955 -0.032 1.00 97.19 99 GLY A O 1
ATOM 722 N N . PHE A 1 100 ? -8.776 -8.606 -2.134 1.00 97.00 100 PHE A N 1
ATOM 723 C CA . PHE A 1 100 ? -9.431 -7.318 -2.345 1.00 97.00 100 PHE A CA 1
ATOM 724 C C . PHE A 1 100 ? -9.640 -7.064 -3.841 1.00 97.00 100 PHE A C 1
ATOM 726 O O . PHE A 1 100 ? -8.962 -7.664 -4.673 1.00 97.00 100 PHE A O 1
ATOM 733 N N . GLU A 1 101 ? -10.535 -6.130 -4.154 1.00 96.75 101 GLU A N 1
ATOM 734 C CA . GLU A 1 101 ? -10.761 -5.622 -5.506 1.00 96.75 101 GLU A CA 1
ATOM 735 C C . GLU A 1 101 ? -10.339 -4.158 -5.585 1.00 96.75 101 GLU A C 1
ATOM 737 O O . GLU A 1 101 ? -10.511 -3.393 -4.633 1.00 96.75 101 GLU A O 1
ATOM 742 N N . CYS A 1 102 ? -9.787 -3.759 -6.726 1.00 97.00 102 CYS A N 1
ATOM 743 C CA . CYS A 1 102 ? -9.384 -2.379 -6.954 1.00 97.00 102 CYS A CA 1
ATOM 744 C C . CYS A 1 102 ? -10.623 -1.489 -7.106 1.00 97.00 102 CYS A C 1
ATOM 746 O O . CYS A 1 102 ? -11.487 -1.733 -7.944 1.00 97.00 102 CYS A O 1
ATOM 748 N N . THR A 1 103 ? -10.702 -0.430 -6.305 1.00 97.75 103 THR A N 1
ATOM 749 C CA . THR A 1 103 ? -11.847 0.490 -6.255 1.00 97.75 103 THR A CA 1
ATOM 750 C C . THR A 1 103 ? -11.572 1.821 -6.953 1.00 97.75 103 THR A C 1
ATOM 752 O O . THR A 1 103 ? -12.425 2.703 -6.946 1.00 97.75 103 THR A O 1
ATOM 755 N N . GLY A 1 104 ? -10.362 2.029 -7.477 1.00 96.06 104 GLY A N 1
ATOM 756 C CA . GLY A 1 104 ? -9.977 3.276 -8.131 1.00 96.06 104 GLY A CA 1
ATOM 757 C C . GLY A 1 104 ? -8.507 3.320 -8.528 1.00 96.06 104 GLY A C 1
ATOM 758 O O . GLY A 1 104 ? -7.775 2.342 -8.382 1.00 96.06 104 GLY A O 1
ATOM 759 N N . THR A 1 105 ? -8.080 4.481 -9.016 1.00 94.25 105 THR A N 1
ATOM 760 C CA . THR A 1 105 ? -6.716 4.725 -9.494 1.00 94.25 105 THR A CA 1
ATOM 761 C C . THR A 1 105 ? -5.880 5.461 -8.444 1.00 94.25 105 THR A C 1
ATOM 763 O O . THR A 1 105 ? -6.377 6.414 -7.835 1.00 94.25 105 THR A O 1
ATOM 766 N N . PRO A 1 106 ? -4.616 5.067 -8.226 1.00 91.62 106 PRO A N 1
ATOM 767 C CA . PRO A 1 106 ? -3.704 5.751 -7.330 1.00 91.62 106 PRO A CA 1
ATOM 768 C C . PRO A 1 106 ? -3.201 7.037 -7.980 1.00 91.62 106 PRO A C 1
ATOM 770 O O . PRO A 1 106 ? -3.387 7.297 -9.170 1.00 91.62 106 PRO A O 1
ATOM 773 N N . CYS A 1 107 ? -2.512 7.839 -7.186 1.00 84.69 107 CYS A N 1
ATOM 774 C CA . CYS A 1 107 ? -1.815 8.994 -7.707 1.00 84.69 107 CYS A CA 1
ATOM 775 C C . CYS A 1 107 ? -0.574 8.591 -8.511 1.00 84.69 107 CYS A C 1
ATOM 777 O O . CYS A 1 107 ? 0.278 7.854 -8.020 1.00 84.69 107 CYS A O 1
ATOM 779 N N . VAL A 1 108 ? -0.435 9.137 -9.719 1.00 76.69 108 VAL A N 1
ATOM 780 C CA . VAL A 1 108 ? 0.714 8.936 -10.622 1.00 76.69 108 VAL A CA 1
ATOM 781 C C . VAL A 1 108 ? 1.639 10.155 -10.597 1.00 76.69 108 VAL A C 1
ATOM 783 O O . VAL A 1 108 ? 1.867 10.829 -11.599 1.00 76.69 108 VAL A O 1
ATOM 786 N N . GLY A 1 109 ? 2.154 10.466 -9.407 1.00 76.69 109 GLY A N 1
ATOM 787 C CA . GLY A 1 109 ? 3.110 11.547 -9.182 1.00 76.69 109 GLY A CA 1
ATOM 788 C C . GLY A 1 109 ? 4.326 11.061 -8.404 1.00 76.69 109 GLY A C 1
ATOM 789 O O . GLY A 1 109 ? 4.206 10.225 -7.509 1.00 76.69 109 GLY A O 1
ATOM 790 N N . GLY A 1 110 ? 5.501 11.603 -8.731 1.00 74.56 110 GLY A N 1
ATOM 791 C CA . GLY A 1 110 ? 6.714 11.313 -7.975 1.00 74.56 110 GLY A CA 1
ATOM 792 C C . GLY A 1 110 ? 6.568 11.760 -6.522 1.00 74.56 110 GLY A C 1
ATOM 793 O O . GLY A 1 110 ? 6.342 12.942 -6.261 1.00 74.56 110 GLY A O 1
ATOM 794 N N . SER A 1 111 ? 6.710 10.828 -5.581 1.00 75.19 111 SER A N 1
ATOM 795 C CA . SER A 1 111 ? 6.520 11.092 -4.153 1.00 75.19 111 SER A CA 1
ATOM 796 C C . SER A 1 111 ? 7.622 10.460 -3.311 1.00 75.19 111 SER A C 1
ATOM 798 O O . SER A 1 111 ? 8.166 9.412 -3.652 1.00 75.19 111 SER A O 1
ATOM 800 N N . ALA A 1 112 ? 7.938 11.093 -2.182 1.00 74.81 112 ALA A N 1
ATOM 801 C CA . ALA A 1 112 ? 8.830 10.524 -1.177 1.00 74.81 112 ALA A CA 1
ATOM 802 C C . ALA A 1 112 ? 8.124 9.480 -0.292 1.00 74.81 112 ALA A C 1
ATOM 804 O O . ALA A 1 112 ? 8.790 8.656 0.325 1.00 74.81 112 ALA A O 1
ATOM 805 N N . THR A 1 113 ? 6.789 9.506 -0.223 1.00 74.38 113 THR A N 1
ATOM 806 C CA . THR A 1 113 ? 5.981 8.615 0.630 1.00 74.38 113 THR A CA 1
ATOM 807 C C . THR A 1 113 ? 5.262 7.522 -0.160 1.00 74.38 113 THR A C 1
ATOM 809 O O . THR A 1 113 ? 4.462 6.782 0.407 1.00 74.38 113 THR A O 1
ATOM 812 N N . GLY A 1 114 ? 5.507 7.444 -1.474 1.00 72.50 114 GLY A N 1
ATOM 813 C CA . GLY A 1 114 ? 4.832 6.514 -2.385 1.00 72.50 114 GLY A CA 1
ATOM 814 C C . GLY A 1 114 ? 3.336 6.787 -2.579 1.00 72.50 114 GLY A C 1
ATOM 815 O O . GLY A 1 114 ? 2.633 5.969 -3.154 1.00 72.50 114 GLY A O 1
ATOM 816 N N . GLU A 1 115 ? 2.870 7.936 -2.098 1.00 77.56 115 GLU A N 1
ATOM 817 C CA . GLU A 1 115 ? 1.481 8.394 -2.095 1.00 77.56 115 GLU A CA 1
ATOM 818 C C . GLU A 1 115 ? 1.457 9.883 -2.453 1.00 77.56 115 GLU A C 1
ATOM 820 O O . GLU A 1 115 ? 2.398 10.612 -2.116 1.00 77.56 115 GLU A O 1
ATOM 825 N N . CYS A 1 116 ? 0.360 10.342 -3.052 1.00 67.62 116 CYS A N 1
ATOM 826 C CA . CYS A 1 116 ? -0.074 11.731 -2.961 1.00 67.62 116 CYS A CA 1
ATOM 827 C C . CYS A 1 116 ? -1.477 11.774 -2.314 1.00 67.62 116 CYS A C 1
ATOM 829 O O . CYS A 1 116 ? -1.787 12.786 -1.667 1.00 67.62 116 CYS A O 1
#